Protein AF-A0A359JLT3-F1 (afdb_monomer_lite)

pLDDT: mean 83.4, std 14.05, range [30.02, 97.38]

Secondary structure (DSSP, 8-state):
---HHHHHHHHHHHHHHHHHHT--EEEEEEEEETTTEEEEGGGG-EEEEEEEEEEEETTEEEEEEEPPTT-SS-SS-SEEEEEGGGEEEEEE-TTSPPPPPPTT--HHHHHHHHS--S---EEEEEEEEEGGGHHHHHHHS-TT--EEEETTEEEEEEEEEEEE-

Radius of gyration: 17.28 Å; chains: 1; bounding box: 37×36×50 Å

Foldseek 3Di:
DPPLVVQLVVLVVQLVVLQVVLFKKKWWFWFQAPPPGIDTPPNRAIFIFRFNDWDDDPNFIKTWGAGDCPGPDHDPDRIDIDTSSGTHPIHTDPVDDHDDDPPPDDPVVVCCVVQVDDAADWDWDKDKDFSVCVRVVCVNFPPPFDKAADPVDRRIIITTGTDRD

Structure (mmCIF, N/CA/C/O backbone):
data_AF-A0A359JLT3-F1
#
_entry.id   AF-A0A359JLT3-F1
#
loop_
_atom_site.group_PDB
_atom_site.id
_atom_site.type_symbol
_atom_site.label_atom_id
_atom_site.label_alt_id
_atom_site.label_comp_id
_atom_site.label_asym_id
_atom_site.label_entity_id
_atom_site.label_seq_id
_atom_site.pdbx_PDB_ins_code
_atom_site.Cartn_x
_atom_site.Cartn_y
_atom_site.Cartn_z
_atom_site.occupancy
_atom_site.B_iso_or_equiv
_atom_site.auth_seq_id
_atom_site.auth_comp_id
_atom_site.auth_asym_id
_atom_site.auth_atom_id
_atom_site.pdbx_PDB_model_num
ATOM 1 N N . HIS A 1 1 ? -19.745 16.029 -4.874 1.00 32.91 1 HIS A N 1
ATOM 2 C CA . HIS A 1 1 ? -18.489 15.296 -4.611 1.00 32.91 1 HIS A CA 1
ATOM 3 C C . HIS A 1 1 ? -18.236 14.313 -5.756 1.00 32.91 1 HIS A C 1
ATOM 5 O O . HIS A 1 1 ? -18.883 13.281 -5.796 1.00 32.91 1 HIS A O 1
ATOM 11 N N . HIS A 1 2 ? -17.372 14.657 -6.722 1.00 30.02 2 HIS A N 1
ATOM 12 C CA . HIS A 1 2 ? -17.106 13.853 -7.937 1.00 30.02 2 HIS A CA 1
ATOM 13 C C . HIS A 1 2 ? -15.616 13.487 -8.130 1.00 30.02 2 HIS A C 1
ATOM 15 O O . HIS A 1 2 ? -15.250 12.919 -9.153 1.00 30.02 2 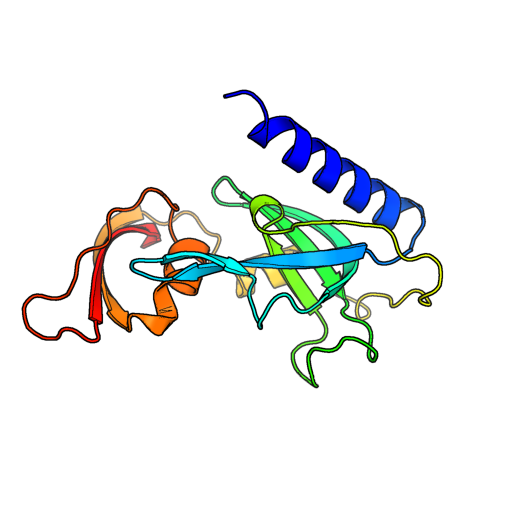HIS A O 1
ATOM 21 N N . SER A 1 3 ? -14.742 13.795 -7.166 1.00 41.09 3 SER A N 1
ATOM 22 C CA . SER A 1 3 ? -13.282 13.710 -7.329 1.00 41.09 3 SER A CA 1
ATOM 23 C C . SER A 1 3 ? -12.662 12.340 -7.019 1.00 41.09 3 SER A C 1
ATOM 25 O O . SER A 1 3 ? -11.611 12.027 -7.563 1.00 41.09 3 SER A O 1
ATOM 27 N N . THR A 1 4 ? -13.303 11.482 -6.219 1.00 52.78 4 THR A N 1
ATOM 28 C CA . THR A 1 4 ? -12.701 10.215 -5.753 1.00 52.78 4 THR A CA 1
ATOM 29 C C . THR A 1 4 ? -12.540 9.161 -6.851 1.00 52.78 4 THR A C 1
ATOM 31 O O . THR A 1 4 ? -11.581 8.394 -6.834 1.00 52.78 4 THR A O 1
ATOM 34 N N . ASN A 1 5 ? -13.449 9.122 -7.831 1.00 58.56 5 ASN A N 1
ATOM 35 C CA . ASN A 1 5 ? -13.399 8.102 -8.882 1.00 58.56 5 ASN A CA 1
ATOM 36 C C . ASN A 1 5 ? -12.300 8.394 -9.920 1.00 58.56 5 ASN A C 1
ATOM 38 O O . ASN A 1 5 ? -11.661 7.479 -10.432 1.00 58.56 5 ASN A O 1
ATOM 42 N N . ASN A 1 6 ? -12.039 9.673 -10.211 1.00 66.81 6 ASN A N 1
ATOM 43 C CA . ASN A 1 6 ? -11.068 10.052 -11.238 1.00 66.81 6 ASN A CA 1
ATOM 44 C C . ASN A 1 6 ? -9.625 9.725 -10.814 1.00 66.81 6 ASN A C 1
ATOM 46 O O . ASN A 1 6 ? -8.850 9.207 -11.616 1.00 66.81 6 ASN A O 1
ATOM 50 N N . ASP A 1 7 ? -9.295 9.940 -9.537 1.00 81.44 7 ASP A N 1
ATOM 51 C CA . ASP A 1 7 ? -7.973 9.625 -8.982 1.00 81.44 7 ASP A CA 1
ATOM 52 C C . ASP A 1 7 ? -7.703 8.114 -8.971 1.00 81.44 7 ASP A C 1
ATOM 54 O O . ASP A 1 7 ? -6.596 7.665 -9.291 1.00 81.44 7 ASP A O 1
ATOM 58 N N . PHE A 1 8 ? -8.727 7.309 -8.670 1.00 86.44 8 PHE A N 1
ATOM 59 C CA . PHE A 1 8 ? -8.628 5.852 -8.723 1.00 86.44 8 PHE A CA 1
ATOM 60 C C . PHE A 1 8 ? -8.401 5.352 -10.158 1.00 86.44 8 PHE A C 1
ATOM 62 O O . PHE A 1 8 ? -7.453 4.605 -10.415 1.00 86.44 8 PHE A O 1
ATOM 69 N N . ILE A 1 9 ? -9.211 5.810 -11.121 1.00 88.62 9 ILE A N 1
ATOM 70 C CA . ILE A 1 9 ? -9.075 5.430 -12.537 1.00 88.62 9 ILE A CA 1
ATOM 71 C C . ILE A 1 9 ? -7.723 5.877 -13.111 1.00 88.62 9 ILE A C 1
ATOM 73 O O . ILE A 1 9 ? -7.079 5.112 -13.842 1.00 88.62 9 ILE A O 1
ATOM 77 N N . TYR A 1 10 ? -7.251 7.072 -12.749 1.00 91.94 10 TYR A N 1
ATOM 78 C CA . TYR A 1 10 ? -5.921 7.552 -13.120 1.00 91.94 10 TYR A CA 1
ATOM 79 C C . TYR A 1 10 ? -4.816 6.652 -12.554 1.00 91.94 10 TYR A C 1
ATOM 81 O O . TYR A 1 10 ? -3.882 6.278 -13.273 1.00 91.94 10 TYR A O 1
ATOM 89 N N . THR A 1 11 ? -4.938 6.259 -11.286 1.00 95.25 11 THR A N 1
ATOM 90 C CA . THR A 1 11 ? -3.969 5.386 -10.620 1.00 95.25 11 THR A CA 1
ATOM 91 C C . THR A 1 11 ? -3.906 4.016 -11.291 1.00 95.25 11 THR A C 1
ATOM 93 O O . THR A 1 11 ? -2.822 3.562 -11.665 1.00 95.25 11 THR A O 1
ATOM 96 N N . VAL A 1 12 ? -5.061 3.392 -11.539 1.00 95.00 12 VAL A N 1
ATOM 97 C CA . VAL A 1 12 ? -5.163 2.115 -12.265 1.00 95.00 12 VAL A CA 1
ATOM 98 C C . VAL A 1 12 ? -4.522 2.217 -13.649 1.00 95.00 12 VAL A C 1
ATOM 100 O O . VAL A 1 12 ? -3.739 1.350 -14.042 1.00 95.00 12 VAL A O 1
ATOM 103 N N . SER A 1 13 ? -4.817 3.287 -14.388 1.00 95.75 13 SER A N 1
ATOM 104 C CA . SER A 1 13 ? -4.266 3.508 -15.729 1.00 95.75 13 SER A CA 1
ATOM 105 C C . SER A 1 13 ? -2.746 3.686 -15.699 1.00 95.75 13 SER A C 1
ATOM 107 O O . SER A 1 13 ? -2.035 3.134 -16.540 1.00 95.75 13 SER A O 1
ATOM 109 N N . THR A 1 14 ? -2.232 4.396 -14.694 1.00 97.25 14 THR A N 1
ATOM 110 C CA . THR A 1 14 ? -0.793 4.602 -14.494 1.00 97.25 14 THR A CA 1
ATOM 111 C C . THR A 1 14 ? -0.075 3.296 -14.160 1.00 97.25 14 THR A C 1
ATOM 113 O O . THR A 1 14 ? 0.967 3.017 -14.752 1.00 97.25 14 THR A O 1
ATOM 116 N N . ILE A 1 15 ? -0.647 2.461 -13.288 1.00 97.38 15 ILE A N 1
ATOM 117 C CA . ILE A 1 15 ? -0.094 1.140 -12.949 1.00 97.38 15 ILE A CA 1
ATOM 118 C C . ILE A 1 15 ? -0.100 0.221 -14.175 1.00 97.38 15 ILE A C 1
ATOM 120 O O . ILE A 1 15 ? 0.910 -0.418 -14.463 1.00 97.38 15 ILE A O 1
ATOM 124 N N . ARG A 1 16 ? -1.192 0.192 -14.953 1.00 96.38 16 ARG A N 1
ATOM 125 C CA . ARG A 1 16 ? -1.257 -0.578 -16.209 1.00 96.38 16 ARG A CA 1
ATOM 126 C C . ARG A 1 16 ? -0.187 -0.147 -17.206 1.00 96.38 16 ARG A C 1
ATOM 128 O O . ARG A 1 16 ? 0.482 -1.004 -17.779 1.00 96.38 16 ARG A O 1
ATOM 135 N N . ARG A 1 17 ? 0.010 1.164 -17.376 1.00 96.69 17 ARG A N 1
ATOM 136 C CA . ARG A 1 17 ? 1.075 1.708 -18.229 1.00 96.69 17 ARG A CA 1
ATOM 137 C C . ARG A 1 17 ? 2.457 1.282 -17.740 1.00 96.69 17 ARG A C 1
ATOM 139 O O . ARG A 1 17 ? 3.262 0.867 -18.562 1.00 96.69 17 ARG A O 1
ATOM 146 N N . ALA A 1 18 ? 2.709 1.339 -16.433 1.00 96.69 18 ALA A N 1
ATOM 147 C CA . ALA A 1 18 ? 3.971 0.907 -15.835 1.00 96.69 18 ALA A CA 1
ATOM 148 C C . ALA A 1 18 ? 4.249 -0.590 -16.072 1.00 96.69 18 ALA A C 1
ATOM 150 O O . ALA A 1 18 ? 5.343 -0.952 -16.496 1.00 96.69 18 ALA A O 1
ATOM 151 N N . MET A 1 19 ? 3.238 -1.453 -15.895 1.00 95.31 19 MET A N 1
ATOM 152 C CA . MET A 1 19 ? 3.346 -2.888 -16.199 1.00 95.31 19 MET A CA 1
ATOM 153 C C . MET A 1 19 ? 3.667 -3.132 -17.679 1.00 95.31 19 MET A C 1
ATOM 155 O O . MET A 1 19 ? 4.569 -3.906 -17.996 1.00 95.31 19 MET A O 1
ATOM 159 N N . ALA A 1 20 ? 2.958 -2.452 -18.587 1.00 95.38 20 ALA A N 1
ATOM 160 C CA . ALA A 1 20 ? 3.156 -2.595 -20.029 1.00 95.38 20 ALA A CA 1
ATOM 161 C C . ALA A 1 20 ? 4.540 -2.102 -20.480 1.00 95.38 20 ALA A C 1
ATOM 163 O O . ALA A 1 20 ? 5.194 -2.756 -21.293 1.00 95.38 20 ALA A O 1
ATOM 164 N N . SER A 1 21 ? 5.003 -0.977 -19.929 1.00 94.62 21 SER A N 1
ATOM 165 C CA . SER A 1 21 ? 6.315 -0.405 -20.242 1.00 94.62 21 SER A CA 1
ATOM 166 C C . SER A 1 21 ? 7.461 -1.033 -19.444 1.00 94.62 21 SER A C 1
ATOM 168 O O . SER A 1 21 ? 8.615 -0.732 -19.726 1.00 94.62 21 SER A O 1
ATOM 170 N N . LYS A 1 22 ? 7.168 -1.939 -18.499 1.00 94.56 22 LYS A N 1
ATOM 171 C CA . LYS A 1 22 ? 8.137 -2.602 -17.609 1.00 94.56 22 LYS A CA 1
ATOM 172 C C . LYS A 1 22 ? 8.951 -1.624 -16.753 1.00 94.56 22 LYS A C 1
ATOM 174 O O . LYS A 1 22 ? 10.103 -1.895 -16.420 1.00 94.56 22 LYS A O 1
ATOM 179 N N . HIS A 1 23 ? 8.326 -0.525 -16.352 1.00 95.56 23 HIS A N 1
ATOM 180 C CA . HIS A 1 23 ? 8.894 0.449 -15.426 1.00 95.56 23 HIS A CA 1
ATOM 181 C C . HIS A 1 23 ? 8.192 0.354 -14.066 1.00 95.56 23 HIS A C 1
ATOM 183 O O . HIS A 1 23 ? 7.045 -0.097 -13.991 1.00 95.56 23 HIS A O 1
ATOM 189 N N . PRO A 1 24 ? 8.853 0.739 -12.967 1.00 95.94 24 PRO A N 1
ATOM 190 C CA . PRO A 1 24 ? 8.204 0.817 -11.676 1.00 95.94 24 PRO A CA 1
ATOM 191 C C . PRO A 1 24 ? 7.249 2.005 -11.601 1.00 95.94 24 PRO A C 1
ATOM 193 O O . PRO A 1 24 ? 7.334 2.977 -12.358 1.00 95.94 24 PRO A O 1
ATOM 196 N N . VAL A 1 25 ? 6.354 1.928 -10.624 1.00 96.94 25 VAL A N 1
ATOM 197 C CA . VAL A 1 25 ? 5.613 3.077 -10.123 1.00 96.94 25 VAL A CA 1
ATOM 198 C C . VAL A 1 25 ? 6.246 3.586 -8.842 1.00 96.94 25 VAL A C 1
ATOM 200 O O . VAL A 1 25 ? 6.756 2.820 -8.023 1.00 96.94 25 VAL A O 1
ATOM 203 N N . THR A 1 26 ? 6.138 4.890 -8.651 1.00 96.69 26 THR A N 1
ATOM 204 C CA . THR A 1 26 ? 6.393 5.548 -7.382 1.00 96.69 26 THR A CA 1
ATOM 205 C C . THR A 1 26 ? 5.119 6.173 -6.857 1.00 96.69 26 THR A C 1
ATOM 207 O O . THR A 1 26 ? 4.279 6.613 -7.642 1.00 96.69 26 THR A O 1
ATOM 210 N N . PHE A 1 27 ? 4.949 6.174 -5.542 1.00 96.81 27 PHE A N 1
ATOM 211 C CA . PHE A 1 27 ? 3.718 6.636 -4.907 1.00 96.81 27 PHE A CA 1
ATOM 212 C C . PHE A 1 27 ? 3.958 6.990 -3.441 1.00 96.81 27 PHE A C 1
ATOM 214 O O . PHE A 1 27 ? 4.910 6.522 -2.825 1.00 96.81 27 PHE A O 1
ATOM 221 N N . GLN A 1 28 ? 3.081 7.809 -2.874 1.00 96.12 28 GLN A N 1
ATOM 222 C CA . GLN A 1 28 ? 2.909 7.914 -1.427 1.00 96.12 28 GLN A CA 1
ATOM 223 C C . GLN A 1 28 ? 1.776 6.979 -1.008 1.00 96.12 28 GLN A C 1
ATOM 225 O O . GLN A 1 28 ? 0.899 6.664 -1.814 1.00 96.12 28 GLN A O 1
ATOM 230 N N . TYR A 1 29 ? 1.780 6.538 0.243 1.00 93.56 29 TYR A N 1
ATOM 231 C CA . TYR A 1 29 ? 0.762 5.624 0.747 1.00 93.56 29 TYR A CA 1
ATOM 232 C C . TYR A 1 29 ? 0.069 6.230 1.956 1.00 93.56 29 TYR A C 1
ATOM 234 O O . TYR A 1 29 ? 0.735 6.829 2.800 1.00 93.56 29 TYR A O 1
ATOM 242 N N . ILE A 1 30 ? -1.250 6.092 2.030 1.00 90.12 30 ILE A N 1
ATOM 243 C CA . ILE A 1 30 ? -2.023 6.532 3.194 1.00 90.12 30 ILE A CA 1
ATOM 244 C C . ILE A 1 30 ? -2.264 5.383 4.169 1.00 90.12 30 ILE A C 1
ATOM 246 O O . ILE A 1 30 ? -2.296 4.205 3.801 1.00 90.12 30 ILE A O 1
ATOM 250 N N . GLU A 1 31 ? -2.460 5.749 5.423 1.00 84.56 31 GLU A N 1
ATOM 251 C CA . GLU A 1 31 ? -2.940 4.888 6.493 1.00 84.56 31 GLU A CA 1
ATOM 252 C C . GLU A 1 31 ? -4.024 5.619 7.292 1.00 84.56 31 GLU A C 1
ATOM 254 O O . GLU A 1 31 ? -4.198 6.830 7.149 1.00 84.56 31 GLU A O 1
ATOM 259 N N . TYR A 1 32 ? -4.777 4.881 8.105 1.00 81.31 32 TYR A N 1
ATOM 260 C CA . TYR A 1 32 ? -5.810 5.468 8.954 1.00 81.31 32 TYR A CA 1
ATOM 261 C C . TYR A 1 32 ? -5.356 5.443 10.405 1.00 81.31 32 TYR A C 1
ATOM 263 O O . TYR A 1 32 ? -4.996 4.384 10.932 1.00 81.31 32 TYR A O 1
ATOM 271 N N . LYS A 1 33 ? -5.409 6.606 11.054 1.00 78.44 33 LYS A N 1
ATOM 272 C CA . LYS A 1 33 ? -5.130 6.760 12.483 1.00 78.44 33 LYS A CA 1
ATOM 273 C C . LYS A 1 33 ? -6.397 7.155 13.226 1.00 78.44 33 LYS A C 1
ATOM 275 O O . LYS A 1 33 ? -7.176 7.993 12.770 1.00 78.44 33 LYS A O 1
ATOM 280 N N . PHE A 1 34 ? -6.614 6.528 14.381 1.00 73.44 34 PHE A N 1
ATOM 281 C CA . PHE A 1 34 ? -7.778 6.810 15.214 1.00 73.44 34 PHE A CA 1
ATOM 282 C C . PHE A 1 34 ? -7.776 8.283 15.649 1.00 73.44 34 PHE A C 1
ATOM 284 O O . PHE A 1 34 ? -6.780 8.762 16.180 1.00 73.44 34 PHE A O 1
ATOM 291 N N . GLY A 1 35 ? -8.884 8.992 15.425 1.00 78.06 35 GLY A N 1
ATOM 292 C CA . GLY A 1 35 ? -9.028 10.417 15.755 1.00 78.06 35 GLY A CA 1
ATOM 293 C C . GLY A 1 35 ? -8.440 11.395 14.728 1.00 78.06 35 GLY A C 1
ATOM 294 O O . GLY A 1 35 ? -8.850 12.550 14.711 1.00 78.06 35 GLY A O 1
ATOM 295 N N . GLU A 1 36 ? -7.548 10.943 13.844 1.00 82.19 36 GLU A N 1
ATOM 296 C CA . GLU A 1 36 ? -6.919 11.778 12.805 1.00 82.19 36 GLU A CA 1
ATOM 297 C C . GLU A 1 36 ? -7.480 11.504 11.399 1.00 82.19 36 GLU A C 1
ATOM 299 O O . GLU A 1 36 ? -7.433 12.371 10.529 1.00 82.19 36 GLU A O 1
ATOM 304 N N . GLY A 1 37 ? -8.046 10.315 11.167 1.00 84.12 37 GLY A N 1
ATOM 305 C CA . GLY A 1 37 ? -8.568 9.923 9.859 1.00 84.12 37 GLY A CA 1
ATOM 306 C C . GLY A 1 37 ? -7.462 9.472 8.902 1.00 84.12 37 GLY A C 1
ATOM 307 O O . GLY A 1 37 ? -6.586 8.698 9.290 1.00 84.12 37 GLY A O 1
ATOM 308 N N . GLU A 1 38 ? -7.541 9.898 7.638 1.00 86.31 38 GLU A N 1
ATOM 309 C CA . GLU A 1 38 ? -6.548 9.591 6.598 1.00 86.31 38 GLU A CA 1
ATOM 310 C C . GLU A 1 38 ? -5.262 10.400 6.826 1.00 86.31 38 GLU A C 1
ATOM 312 O O . GLU A 1 38 ? -5.281 11.630 6.801 1.00 86.31 38 GLU A O 1
ATOM 317 N N . VAL A 1 39 ? -4.130 9.712 6.985 1.00 90.75 39 VAL A N 1
ATOM 318 C CA . VAL A 1 39 ? -2.802 10.326 7.130 1.00 90.75 39 VAL A CA 1
ATOM 319 C C . VAL A 1 39 ? -1.789 9.673 6.190 1.00 90.75 39 VAL A C 1
ATOM 321 O O . VAL A 1 39 ? -1.955 8.532 5.759 1.00 90.75 39 VAL A O 1
ATOM 324 N N . LEU A 1 40 ? -0.709 10.384 5.859 1.00 92.50 40 LEU A N 1
ATOM 325 C CA . LEU A 1 40 ? 0.383 9.810 5.070 1.00 92.50 40 LEU A CA 1
ATOM 326 C C . LEU A 1 40 ? 1.209 8.839 5.920 1.00 92.50 40 LEU A C 1
ATOM 328 O O . LEU A 1 40 ? 1.732 9.202 6.971 1.00 92.50 40 LEU A O 1
ATOM 332 N N . LYS A 1 41 ? 1.382 7.617 5.418 1.00 87.44 41 LYS A N 1
ATOM 333 C CA . LYS A 1 41 ? 2.197 6.584 6.053 1.00 87.44 41 LYS A CA 1
ATOM 334 C C . LYS A 1 41 ? 3.684 6.922 5.959 1.00 87.44 41 LYS A C 1
ATOM 336 O O . LYS A 1 41 ? 4.143 7.400 4.919 1.00 87.44 41 LYS A O 1
ATOM 341 N N . HIS A 1 42 ? 4.435 6.606 7.018 1.00 89.00 42 HIS A N 1
ATOM 342 C CA . HIS A 1 42 ? 5.883 6.857 7.119 1.00 89.00 42 HIS A CA 1
ATOM 343 C C . HIS A 1 42 ? 6.249 8.300 6.733 1.00 89.00 42 HIS A C 1
ATOM 345 O O . HIS A 1 42 ? 7.120 8.519 5.893 1.00 89.00 42 HIS A O 1
ATOM 351 N N . ASP A 1 43 ? 5.505 9.269 7.274 1.00 89.44 43 ASP A N 1
ATOM 352 C CA . ASP A 1 43 ? 5.698 10.708 7.050 1.00 89.44 43 ASP A CA 1
ATOM 353 C C . ASP A 1 43 ? 5.724 11.110 5.563 1.00 89.44 43 ASP A C 1
ATOM 355 O O . ASP A 1 43 ? 6.414 12.038 5.142 1.00 89.44 43 ASP A O 1
ATOM 359 N N . GLY A 1 44 ? 4.956 10.394 4.733 1.00 92.00 44 GLY A N 1
ATOM 360 C CA . GLY A 1 44 ? 4.864 10.668 3.300 1.00 92.00 44 GLY A CA 1
ATOM 361 C C . GLY A 1 44 ? 6.019 10.112 2.475 1.00 92.00 44 GLY A C 1
ATOM 362 O O . GLY A 1 44 ? 6.234 10.591 1.356 1.00 92.00 44 GLY A O 1
ATOM 363 N N . MET A 1 45 ? 6.726 9.098 2.984 1.00 93.88 45 MET A N 1
ATOM 364 C CA . MET A 1 45 ? 7.725 8.334 2.236 1.00 93.88 45 MET A CA 1
ATOM 365 C C . MET A 1 45 ? 7.220 7.965 0.833 1.00 93.88 45 MET A C 1
ATOM 367 O O . MET A 1 45 ? 6.069 7.560 0.636 1.00 93.88 45 MET A O 1
ATOM 371 N N . LYS A 1 46 ? 8.112 8.094 -0.152 1.00 94.69 46 LYS A N 1
ATOM 372 C CA . LYS A 1 46 ? 7.853 7.725 -1.543 1.00 94.69 46 LYS A CA 1
ATOM 373 C C . LYS A 1 46 ? 8.262 6.270 -1.778 1.00 94.69 46 LYS A C 1
ATOM 375 O O . LYS A 1 46 ? 9.444 5.953 -1.814 1.00 94.69 46 LYS A O 1
ATOM 380 N N . TYR A 1 47 ? 7.278 5.404 -1.949 1.00 94.25 47 TYR A N 1
ATOM 381 C CA . TYR A 1 47 ? 7.442 3.986 -2.243 1.00 94.25 47 TYR A CA 1
ATOM 382 C C . TYR A 1 47 ? 7.840 3.777 -3.701 1.00 94.25 47 TYR A C 1
ATOM 384 O O . TYR A 1 47 ? 7.519 4.604 -4.561 1.00 94.25 47 TYR A O 1
ATOM 392 N N . ILE A 1 48 ? 8.498 2.649 -3.976 1.00 95.00 48 ILE A N 1
ATOM 393 C CA . ILE A 1 48 ? 8.872 2.213 -5.323 1.00 95.00 48 ILE A CA 1
ATOM 394 C C . ILE A 1 48 ? 8.458 0.751 -5.488 1.00 95.00 48 ILE A C 1
ATOM 396 O O . ILE A 1 48 ? 8.771 -0.094 -4.652 1.00 95.00 48 ILE A O 1
ATOM 400 N N . LEU A 1 49 ? 7.756 0.441 -6.574 1.00 95.69 49 LEU A N 1
ATOM 401 C CA . LEU A 1 49 ? 7.269 -0.907 -6.842 1.00 95.69 49 LEU A CA 1
ATOM 402 C C . LEU A 1 49 ? 7.332 -1.197 -8.338 1.00 95.69 49 LEU A C 1
ATOM 404 O O . LEU A 1 49 ? 6.814 -0.408 -9.121 1.00 95.69 49 LEU A O 1
ATOM 408 N N . HIS A 1 50 ? 7.895 -2.335 -8.742 1.00 95.50 50 HIS A N 1
ATOM 409 C CA . HIS A 1 50 ? 7.691 -2.893 -10.081 1.00 95.50 50 HIS A CA 1
ATOM 410 C C . HIS A 1 50 ? 6.413 -3.721 -10.091 1.00 95.50 50 HIS A C 1
ATOM 412 O O . HIS A 1 50 ? 6.447 -4.870 -9.635 1.00 95.50 50 HIS A O 1
ATOM 418 N N . PRO A 1 51 ? 5.286 -3.169 -10.576 1.00 95.81 51 PRO A N 1
ATOM 419 C CA . PRO A 1 51 ? 4.046 -3.914 -10.618 1.00 95.81 51 PRO A CA 1
ATOM 420 C C . PRO A 1 51 ? 4.147 -5.024 -11.664 1.00 95.81 51 PRO A C 1
ATOM 422 O O . PRO A 1 51 ? 4.708 -4.832 -12.744 1.00 95.81 51 PRO A O 1
ATOM 425 N N . PHE A 1 52 ? 3.572 -6.180 -11.360 1.00 94.12 52 PHE A N 1
ATOM 426 C CA . PHE A 1 52 ? 3.418 -7.266 -12.333 1.00 94.12 52 PHE A CA 1
ATOM 427 C C . PHE A 1 52 ? 2.035 -7.920 -12.290 1.00 94.12 52 PHE A C 1
ATOM 429 O O . PHE A 1 52 ? 1.712 -8.701 -13.182 1.00 94.12 52 PHE A O 1
ATOM 436 N N . ALA A 1 53 ? 1.210 -7.613 -11.286 1.00 93.12 53 ALA A N 1
ATOM 437 C CA . ALA A 1 53 ? -0.176 -8.052 -11.244 1.00 93.12 53 ALA A CA 1
ATOM 438 C C . ALA A 1 53 ? -1.073 -7.025 -10.548 1.00 93.12 53 ALA A C 1
ATOM 440 O O . ALA A 1 53 ? -0.654 -6.312 -9.636 1.00 93.12 53 ALA A O 1
ATOM 441 N N . MET A 1 54 ? -2.334 -7.002 -10.970 1.00 93.06 54 MET A N 1
ATOM 442 C CA . MET A 1 54 ? -3.422 -6.350 -10.256 1.00 93.06 54 MET A CA 1
ATOM 443 C C . MET A 1 54 ? -4.476 -7.399 -9.930 1.00 93.06 54 MET A C 1
ATOM 445 O O . MET A 1 54 ? -4.902 -8.127 -10.825 1.00 93.06 54 MET A O 1
ATOM 449 N N . VAL A 1 55 ? -4.896 -7.470 -8.672 1.00 88.62 55 VAL A N 1
ATOM 450 C CA . VAL A 1 55 ? -5.870 -8.459 -8.200 1.00 88.62 55 VAL A CA 1
ATOM 451 C C . VAL A 1 55 ? -7.027 -7.738 -7.533 1.00 88.62 55 VAL A C 1
ATOM 453 O O . VAL A 1 55 ? -6.815 -6.804 -6.767 1.00 88.62 55 VAL A O 1
ATOM 456 N N . TRP A 1 56 ? -8.250 -8.154 -7.843 1.00 82.44 56 TRP A N 1
ATOM 457 C CA . TRP A 1 56 ? -9.435 -7.732 -7.106 1.00 82.44 56 TRP A CA 1
ATOM 458 C C . TRP A 1 56 ? -9.741 -8.781 -6.039 1.00 82.44 56 TRP A C 1
ATOM 460 O O . TRP A 1 56 ? -9.812 -9.967 -6.358 1.00 82.44 56 TRP A O 1
ATOM 470 N N . ASN A 1 57 ? -9.876 -8.353 -4.787 1.00 74.94 57 ASN A N 1
ATOM 471 C CA . ASN A 1 57 ? -10.201 -9.224 -3.664 1.00 74.94 57 ASN A CA 1
ATOM 472 C C . ASN A 1 57 ? -10.985 -8.445 -2.601 1.00 74.94 57 ASN A C 1
ATOM 474 O O . ASN A 1 57 ? -10.620 -7.312 -2.291 1.00 74.94 57 ASN A O 1
ATOM 478 N N . ASN A 1 58 ? -12.039 -9.048 -2.043 1.00 73.31 58 ASN A N 1
ATOM 479 C CA . ASN A 1 58 ? -12.897 -8.455 -1.006 1.00 73.31 58 ASN A CA 1
ATOM 480 C C . ASN A 1 58 ? -13.283 -6.988 -1.281 1.00 73.31 58 ASN A C 1
ATOM 482 O O . ASN A 1 58 ? -13.139 -6.129 -0.420 1.00 73.31 58 ASN A O 1
ATOM 486 N N . GLY A 1 59 ? -13.706 -6.679 -2.511 1.00 72.44 59 GLY A N 1
ATOM 487 C CA . GLY A 1 59 ? -14.142 -5.327 -2.880 1.00 72.44 59 GLY A CA 1
ATOM 488 C C . GLY A 1 59 ? -13.020 -4.326 -3.179 1.00 72.44 59 GLY A C 1
ATOM 489 O O . GLY A 1 59 ? -13.313 -3.217 -3.621 1.00 72.44 59 GLY A O 1
ATOM 490 N N . PHE A 1 60 ? -11.748 -4.705 -3.037 1.00 82.19 60 PHE A N 1
ATOM 491 C CA . PHE A 1 60 ? -10.611 -3.804 -3.233 1.00 82.19 60 PHE A CA 1
ATOM 492 C C . PHE A 1 60 ? -9.652 -4.288 -4.319 1.00 82.19 60 PHE A C 1
ATOM 494 O O . PHE A 1 60 ? -9.473 -5.484 -4.549 1.00 82.19 60 PHE A O 1
ATOM 501 N N . TYR A 1 61 ? -9.006 -3.335 -4.995 1.00 86.75 61 TYR A N 1
ATOM 502 C CA . TYR A 1 61 ? -7.951 -3.628 -5.959 1.00 86.75 61 TYR A CA 1
ATOM 503 C C . TYR A 1 61 ? -6.579 -3.533 -5.302 1.00 86.75 61 TYR A C 1
ATOM 505 O O . TYR A 1 61 ? -6.221 -2.512 -4.715 1.00 86.75 61 TYR A O 1
ATOM 513 N N . TYR A 1 62 ? -5.783 -4.577 -5.483 1.00 90.44 62 TYR A N 1
ATOM 514 C CA . TYR A 1 62 ? -4.416 -4.689 -5.004 1.00 90.44 62 TYR A CA 1
ATOM 515 C C . TYR A 1 62 ? -3.450 -4.653 -6.185 1.00 90.44 62 TYR A C 1
ATOM 517 O O . TYR A 1 62 ? -3.647 -5.336 -7.188 1.00 90.44 62 TYR A O 1
ATOM 525 N N . CYS A 1 63 ? -2.388 -3.871 -6.054 1.00 94.38 63 CYS A N 1
ATOM 526 C CA . CYS A 1 63 ? -1.230 -3.873 -6.933 1.00 94.38 63 CYS A CA 1
ATOM 527 C C . CYS A 1 63 ? -0.139 -4.734 -6.297 1.00 94.38 63 CYS A C 1
ATOM 529 O O . CYS A 1 63 ? 0.281 -4.455 -5.174 1.00 94.38 63 CYS A O 1
ATOM 531 N N . ILE A 1 64 ? 0.311 -5.769 -7.002 1.00 93.75 64 ILE A N 1
ATOM 532 C CA . ILE A 1 64 ? 1.361 -6.682 -6.547 1.00 93.75 64 ILE A CA 1
ATOM 533 C C . ILE A 1 64 ? 2.616 -6.413 -7.363 1.00 93.75 64 ILE A C 1
ATOM 535 O O . ILE A 1 64 ? 2.571 -6.322 -8.597 1.00 93.75 64 ILE A O 1
ATOM 539 N N . GLY A 1 65 ? 3.744 -6.304 -6.671 1.00 93.81 65 GLY A N 1
ATOM 540 C CA . GLY A 1 65 ? 5.004 -6.004 -7.315 1.00 93.81 65 GLY A CA 1
ATOM 541 C C . GLY A 1 65 ? 6.234 -6.375 -6.507 1.00 93.81 65 GLY A C 1
ATOM 542 O O . GLY A 1 65 ? 6.159 -6.814 -5.357 1.00 93.81 65 GLY A O 1
ATOM 543 N N . VAL A 1 66 ? 7.384 -6.185 -7.146 1.00 92.88 66 VAL A N 1
ATOM 544 C CA . VAL A 1 66 ? 8.696 -6.334 -6.514 1.00 92.88 66 VAL A CA 1
ATOM 545 C C . VAL A 1 66 ? 9.198 -4.965 -6.103 1.00 92.88 66 VAL A C 1
ATOM 547 O O . VAL A 1 66 ? 9.206 -4.042 -6.921 1.00 92.88 66 VAL A O 1
ATOM 550 N N . ARG A 1 67 ? 9.649 -4.826 -4.861 1.00 88.94 67 ARG A N 1
ATOM 551 C CA . ARG A 1 67 ? 10.359 -3.618 -4.442 1.00 88.94 67 ARG A CA 1
ATOM 552 C C . ARG A 1 67 ? 11.808 -3.671 -4.955 1.00 88.94 67 ARG A C 1
ATOM 554 O O . ARG A 1 67 ? 12.468 -4.700 -4.773 1.00 88.94 67 ARG A O 1
ATOM 561 N N . PRO A 1 68 ? 12.325 -2.612 -5.597 1.00 87.38 68 PRO A N 1
ATOM 562 C CA . PRO A 1 68 ? 13.752 -2.507 -5.881 1.00 87.38 68 PRO A CA 1
ATOM 563 C C . PRO A 1 68 ? 14.588 -2.460 -4.604 1.00 87.38 68 PRO A C 1
ATOM 565 O O . PRO A 1 68 ? 14.102 -2.060 -3.548 1.00 87.38 68 PRO A O 1
ATOM 568 N N . GLU A 1 69 ? 15.867 -2.800 -4.709 1.00 82.38 69 GLU A N 1
ATOM 569 C CA . GLU A 1 69 ? 16.819 -2.692 -3.595 1.00 82.38 69 GLU A CA 1
ATOM 570 C C . GLU A 1 69 ? 17.013 -1.240 -3.135 1.00 82.38 69 GLU A C 1
ATOM 572 O O . GLU A 1 69 ? 17.185 -0.986 -1.951 1.00 82.38 69 GLU A O 1
ATOM 577 N N . GLN A 1 70 ? 16.873 -0.276 -4.052 1.00 79.06 70 GLN A N 1
ATOM 578 C CA . GLN A 1 70 ? 16.940 1.162 -3.766 1.00 79.06 70 GLN A CA 1
ATOM 579 C C . GLN A 1 70 ? 15.659 1.713 -3.118 1.00 79.06 70 GLN A C 1
ATOM 581 O O . GLN A 1 70 ? 15.514 2.928 -2.973 1.00 79.06 70 GLN A O 1
ATOM 586 N N . SER A 1 71 ? 14.698 0.849 -2.777 1.00 80.31 71 SER A N 1
ATOM 587 C CA . SER A 1 71 ? 13.496 1.287 -2.071 1.00 80.31 71 SER A CA 1
ATOM 588 C C . SER A 1 71 ? 13.884 1.856 -0.703 1.00 80.31 71 SER A C 1
ATOM 590 O O . SER A 1 71 ? 14.714 1.264 -0.016 1.00 80.31 71 SER A O 1
ATOM 592 N N . PRO A 1 72 ? 13.268 2.965 -0.262 1.00 78.88 72 PRO A N 1
ATOM 593 C CA . PRO A 1 72 ? 13.562 3.559 1.046 1.00 78.88 72 PRO A CA 1
ATOM 594 C C . PRO A 1 72 ? 13.135 2.665 2.220 1.00 78.88 72 PRO A C 1
ATOM 596 O O . PRO A 1 72 ? 13.537 2.874 3.361 1.00 78.88 72 PRO A O 1
ATOM 599 N N . GLU A 1 73 ? 12.316 1.653 1.947 1.00 72.06 73 GLU A N 1
ATOM 600 C CA . GLU A 1 73 ? 11.977 0.593 2.884 1.00 72.06 73 GLU A CA 1
ATOM 601 C C . GLU A 1 73 ? 13.156 -0.399 2.966 1.00 72.06 73 GLU A C 1
ATOM 603 O O . GLU A 1 73 ? 13.555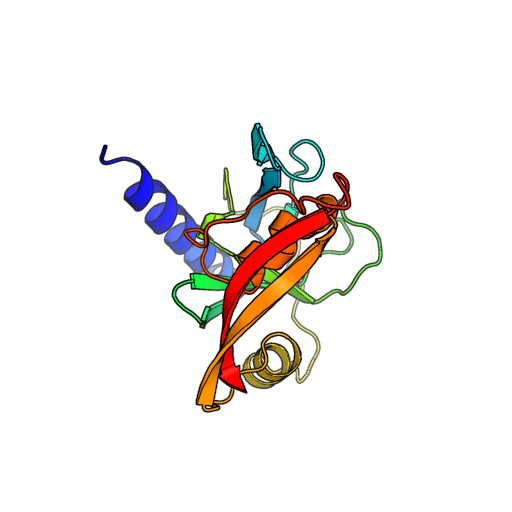 -0.945 1.939 1.00 72.06 73 GLU A O 1
ATOM 608 N N . GLY A 1 74 ? 13.700 -0.652 4.169 1.00 65.38 74 GLY A N 1
ATOM 609 C CA . GLY A 1 74 ? 14.848 -1.555 4.407 1.00 65.38 74 GLY A CA 1
ATOM 610 C C . GLY A 1 74 ? 14.631 -3.022 3.986 1.00 65.38 74 GLY A C 1
ATOM 611 O O . GLY A 1 74 ? 13.716 -3.326 3.235 1.00 65.38 74 GLY A O 1
ATOM 612 N N . GLU A 1 75 ? 15.434 -3.978 4.466 1.00 58.09 75 GLU A N 1
ATOM 613 C CA . GLU A 1 75 ? 15.505 -5.379 3.971 1.00 58.09 75 GLU A CA 1
ATOM 614 C C . GLU A 1 75 ? 14.273 -6.305 4.203 1.00 58.09 75 GLU A C 1
ATOM 616 O O . GLU A 1 75 ? 14.404 -7.515 4.344 1.00 58.09 75 GLU A O 1
ATOM 621 N N . LYS A 1 76 ? 13.042 -5.783 4.204 1.00 63.78 76 LYS A N 1
ATOM 622 C CA . LYS A 1 76 ? 11.797 -6.573 4.315 1.00 63.78 76 LYS A CA 1
ATOM 623 C C . LYS A 1 76 ? 11.501 -7.411 3.053 1.00 63.78 76 LYS A C 1
ATOM 625 O O . LYS A 1 76 ? 12.218 -7.331 2.058 1.00 63.78 76 LYS A O 1
ATOM 630 N N . ASP A 1 77 ? 10.419 -8.189 3.049 1.00 70.62 77 ASP A N 1
ATOM 631 C CA . ASP A 1 77 ? 10.013 -9.025 1.906 1.00 70.62 77 ASP A CA 1
ATOM 632 C C . ASP A 1 77 ? 10.108 -8.310 0.547 1.00 70.62 77 ASP A C 1
ATOM 634 O O . ASP A 1 77 ? 9.677 -7.163 0.388 1.00 70.62 77 ASP A O 1
ATOM 638 N N . LYS A 1 78 ? 10.704 -8.984 -0.449 1.00 83.44 78 LYS A N 1
ATOM 639 C CA . LYS A 1 78 ? 10.914 -8.426 -1.800 1.00 83.44 78 LYS A CA 1
ATOM 640 C C . LYS A 1 78 ? 9.611 -8.270 -2.584 1.00 83.44 78 LYS A C 1
ATOM 642 O O . LYS A 1 78 ? 9.505 -7.357 -3.400 1.00 83.44 78 LYS A O 1
ATOM 647 N N . ILE A 1 79 ? 8.641 -9.152 -2.349 1.00 89.00 79 ILE A N 1
ATOM 648 C CA . ILE A 1 79 ? 7.303 -9.073 -2.940 1.00 89.00 79 ILE A CA 1
ATOM 649 C C . ILE A 1 79 ? 6.381 -8.328 -1.990 1.00 89.00 79 ILE A C 1
ATOM 651 O O . ILE A 1 79 ? 6.348 -8.612 -0.796 1.00 89.00 79 ILE A O 1
ATOM 655 N N . ARG A 1 80 ? 5.628 -7.373 -2.530 1.00 88.31 80 ARG A N 1
ATOM 656 C CA . ARG A 1 80 ? 4.685 -6.554 -1.772 1.00 88.31 80 ARG A CA 1
ATOM 657 C C . ARG A 1 80 ? 3.384 -6.414 -2.542 1.00 88.31 80 ARG A C 1
ATOM 659 O O . ARG A 1 80 ? 3.378 -6.392 -3.773 1.00 88.31 80 ARG A O 1
ATOM 666 N N . HIS A 1 81 ? 2.298 -6.266 -1.798 1.00 89.38 81 HIS A N 1
ATOM 667 C CA . HIS A 1 81 ? 1.000 -5.884 -2.327 1.00 89.38 81 HIS A CA 1
ATOM 668 C C . HIS A 1 81 ? 0.539 -4.583 -1.660 1.00 89.38 81 HIS A C 1
ATOM 670 O O . HIS A 1 81 ? 0.765 -4.366 -0.470 1.00 89.38 81 HIS A O 1
ATOM 676 N N . PHE A 1 82 ? -0.090 -3.708 -2.438 1.00 90.50 82 PHE A N 1
ATOM 677 C CA . PHE A 1 82 ? -0.602 -2.418 -1.983 1.00 90.50 82 PHE A CA 1
ATOM 678 C C . PHE A 1 82 ? -2.027 -2.228 -2.479 1.00 90.50 82 PHE A C 1
ATOM 680 O O . PHE A 1 82 ? -2.326 -2.517 -3.636 1.00 90.50 82 PHE A O 1
ATOM 687 N N . ARG A 1 83 ? -2.902 -1.710 -1.621 1.00 90.25 83 ARG A N 1
ATOM 688 C CA . ARG A 1 83 ? -4.261 -1.332 -2.003 1.00 90.25 83 ARG A CA 1
ATOM 689 C C . ARG A 1 83 ? -4.220 -0.079 -2.863 1.00 90.25 83 ARG A C 1
ATOM 691 O O . ARG A 1 83 ? -3.666 0.937 -2.447 1.00 90.25 83 ARG A O 1
ATOM 698 N N . ILE A 1 84 ? -4.794 -0.151 -4.056 1.00 93.44 84 ILE A N 1
ATOM 699 C CA . ILE A 1 84 ? -4.708 0.919 -5.053 1.00 93.44 84 ILE A CA 1
ATOM 700 C C . ILE A 1 84 ? -5.428 2.185 -4.578 1.00 93.44 84 ILE A C 1
ATOM 702 O O . ILE A 1 84 ? -4.927 3.282 -4.801 1.00 93.44 84 ILE A O 1
ATOM 706 N N . ASP A 1 85 ? -6.541 2.047 -3.858 1.00 89.19 85 ASP A N 1
ATOM 707 C CA . ASP A 1 85 ? -7.272 3.157 -3.231 1.00 89.19 85 ASP A CA 1
ATOM 708 C C . ASP A 1 85 ? -6.431 3.942 -2.209 1.00 89.19 85 ASP A C 1
ATOM 710 O O . ASP A 1 85 ? -6.666 5.132 -1.996 1.00 89.19 85 ASP A O 1
ATOM 714 N N . ARG A 1 86 ? -5.404 3.310 -1.625 1.00 91.38 86 ARG A N 1
ATOM 715 C CA . ARG A 1 86 ? -4.492 3.937 -0.657 1.00 91.38 86 ARG A CA 1
ATOM 716 C C . ARG A 1 86 ? -3.226 4.521 -1.285 1.00 91.38 86 ARG A C 1
ATOM 718 O O . ARG A 1 86 ? -2.404 5.115 -0.585 1.00 91.38 86 ARG A O 1
ATOM 725 N N . MET A 1 87 ? -3.045 4.369 -2.593 1.00 94.94 87 MET A N 1
ATOM 726 C CA . MET A 1 87 ? -1.913 4.955 -3.301 1.00 94.94 87 MET A CA 1
ATOM 727 C C . MET A 1 87 ? -2.239 6.397 -3.699 1.00 94.94 87 MET A C 1
ATOM 729 O O . MET A 1 87 ? -3.254 6.672 -4.334 1.00 94.94 87 MET A O 1
ATOM 733 N N . LYS A 1 88 ? -1.351 7.331 -3.360 1.00 94.94 88 LYS A N 1
ATOM 734 C CA . LYS A 1 88 ? -1.447 8.747 -3.737 1.00 94.94 88 LYS A CA 1
ATOM 735 C C . LYS A 1 88 ? -0.244 9.143 -4.584 1.00 94.94 88 LYS A C 1
ATOM 737 O O . LYS A 1 88 ? 0.842 8.584 -4.443 1.00 94.94 88 LYS A O 1
ATOM 742 N N . LYS A 1 89 ? -0.430 10.149 -5.446 1.00 95.19 89 LYS A N 1
ATOM 743 C CA . LYS A 1 89 ? 0.624 10.710 -6.316 1.00 95.19 89 LYS A CA 1
ATOM 744 C C . LYS A 1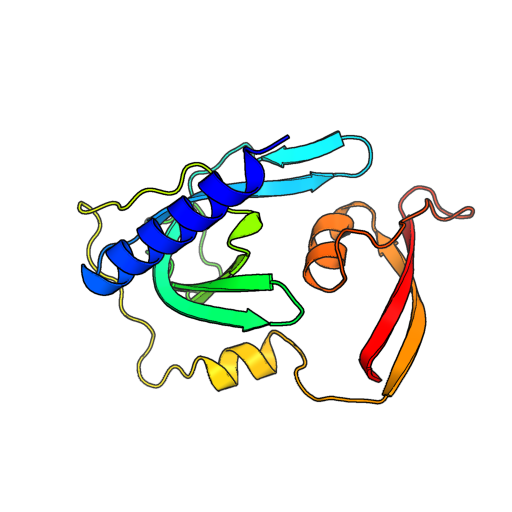 89 ? 1.381 9.635 -7.111 1.00 95.19 89 LYS A C 1
ATOM 746 O O . LYS A 1 89 ? 2.609 9.636 -7.157 1.00 95.19 89 LYS A O 1
ATOM 751 N N . VAL A 1 90 ? 0.636 8.701 -7.702 1.00 96.75 90 VAL A N 1
ATOM 752 C CA . VAL A 1 90 ? 1.221 7.584 -8.449 1.00 96.75 90 VAL A CA 1
ATOM 753 C C . VAL A 1 90 ? 1.799 8.076 -9.774 1.00 96.75 90 VAL A C 1
ATOM 755 O O . VAL A 1 90 ? 1.113 8.743 -10.550 1.00 96.75 90 VAL A O 1
ATOM 758 N N . ALA A 1 91 ? 3.055 7.732 -10.044 1.00 96.69 91 ALA A N 1
ATOM 759 C CA . ALA A 1 91 ? 3.767 8.092 -11.267 1.00 96.69 91 ALA A CA 1
ATOM 760 C C . ALA A 1 91 ? 4.687 6.955 -11.725 1.00 96.69 91 ALA A C 1
ATOM 762 O O . ALA A 1 91 ? 5.209 6.215 -10.897 1.00 96.69 91 ALA A O 1
ATOM 763 N N . VAL A 1 92 ? 4.906 6.831 -13.035 1.00 96.81 92 VAL A N 1
ATOM 764 C CA . VAL A 1 92 ? 5.908 5.907 -13.597 1.00 96.81 92 VAL A CA 1
ATOM 765 C C . VAL A 1 92 ? 7.299 6.514 -13.411 1.00 96.81 92 VAL A C 1
ATOM 767 O O . VAL A 1 92 ? 7.457 7.718 -13.611 1.00 96.81 92 VAL A O 1
ATOM 770 N N . ASP A 1 93 ? 8.291 5.707 -13.040 1.00 94.69 93 ASP A N 1
ATOM 771 C CA . ASP A 1 93 ? 9.687 6.149 -12.941 1.00 94.69 93 ASP A CA 1
ATOM 772 C C . ASP A 1 93 ? 10.587 5.369 -13.901 1.00 94.69 93 ASP A C 1
ATOM 774 O O . ASP A 1 93 ? 11.071 4.283 -13.599 1.00 94.69 93 ASP A O 1
ATOM 778 N N . GLU A 1 94 ? 10.822 5.938 -15.078 1.00 92.62 94 GLU A N 1
ATOM 779 C CA . GLU A 1 94 ? 11.570 5.281 -16.156 1.00 92.62 94 GLU A CA 1
ATOM 780 C C . GLU A 1 94 ? 13.078 5.170 -15.889 1.00 92.62 94 GLU A C 1
ATOM 782 O O . GLU A 1 94 ? 13.792 4.481 -16.615 1.00 92.62 94 GLU A O 1
ATOM 787 N N . LYS A 1 95 ? 13.588 5.830 -14.842 1.00 90.31 95 LYS A N 1
ATOM 788 C CA . LYS A 1 95 ? 15.024 5.849 -14.532 1.00 90.31 95 LYS A CA 1
ATOM 789 C C . LYS A 1 95 ? 15.477 4.616 -13.755 1.00 90.31 95 LYS A C 1
ATOM 791 O O . LYS A 1 95 ? 16.677 4.369 -13.655 1.00 90.31 95 LYS A O 1
ATOM 796 N N . ILE A 1 96 ? 14.539 3.865 -13.181 1.00 85.81 96 ILE A N 1
ATOM 797 C CA . ILE A 1 96 ? 14.834 2.722 -12.319 1.00 85.81 96 ILE A CA 1
ATOM 798 C C . ILE A 1 96 ? 14.830 1.430 -13.153 1.00 85.81 96 ILE A C 1
ATOM 800 O O . ILE A 1 96 ? 13.825 1.128 -13.806 1.00 85.81 96 ILE A O 1
ATOM 804 N N . PRO A 1 97 ? 15.920 0.637 -13.124 1.00 86.62 97 PRO A N 1
ATOM 805 C CA . PRO A 1 97 ? 16.003 -0.617 -13.865 1.00 86.62 97 PRO A CA 1
ATOM 806 C C . PRO A 1 97 ? 14.917 -1.615 -13.461 1.00 86.62 97 PRO A C 1
ATOM 808 O O . PRO A 1 97 ? 14.610 -1.763 -12.282 1.00 86.62 97 PRO A O 1
ATOM 811 N N . LEU A 1 98 ? 14.389 -2.363 -14.435 1.00 86.81 98 LEU A N 1
ATOM 812 C CA . LEU A 1 98 ? 13.402 -3.414 -14.191 1.00 86.81 98 LEU A CA 1
ATOM 813 C C . LEU A 1 98 ? 13.911 -4.466 -13.197 1.00 86.81 98 LEU A C 1
ATOM 815 O O . LEU A 1 98 ? 14.848 -5.209 -13.493 1.00 86.81 98 LEU A O 1
ATOM 819 N N . VAL A 1 99 ? 13.179 -4.639 -12.097 1.00 86.31 99 VAL A N 1
ATOM 820 C CA . VAL A 1 99 ? 13.298 -5.809 -11.222 1.00 86.31 99 VAL A CA 1
ATOM 821 C C . VAL A 1 99 ? 12.181 -6.801 -11.538 1.00 86.31 99 VAL A C 1
ATOM 823 O O . VAL A 1 99 ? 10.998 -6.467 -11.509 1.00 86.31 99 VAL A O 1
ATOM 826 N N . LYS A 1 100 ? 12.557 -8.042 -11.859 1.00 85.44 100 LYS A N 1
ATOM 827 C CA . LYS A 1 100 ? 11.606 -9.123 -12.156 1.00 85.44 100 LYS A CA 1
ATOM 828 C C . LYS A 1 100 ? 11.185 -9.855 -10.879 1.00 85.44 100 LYS A C 1
ATOM 830 O O . LYS A 1 100 ? 11.994 -9.962 -9.955 1.00 85.44 100 LYS A O 1
ATOM 835 N N . PRO A 1 101 ? 9.960 -10.408 -10.830 1.00 84.44 101 PRO A N 1
ATOM 836 C CA . PRO A 1 101 ? 9.571 -11.305 -9.749 1.00 84.44 101 PRO A CA 1
ATOM 837 C C . PRO A 1 101 ? 10.494 -12.535 -9.688 1.00 84.44 101 PRO A C 1
ATOM 839 O O . PRO A 1 101 ? 11.058 -12.928 -10.717 1.00 84.44 101 PRO A O 1
ATOM 842 N N . PRO A 1 102 ? 10.643 -13.166 -8.505 1.00 84.88 102 PRO A N 1
ATOM 843 C CA . PRO A 1 102 ? 11.359 -14.425 -8.362 1.00 84.88 102 PRO A CA 1
ATOM 844 C C . PRO A 1 102 ? 10.853 -15.475 -9.353 1.00 84.88 102 PRO A C 1
ATOM 846 O O . PRO A 1 102 ? 9.658 -15.560 -9.651 1.00 84.88 102 PRO A O 1
ATOM 849 N N . LYS A 1 103 ? 11.767 -16.301 -9.868 1.00 84.56 103 LYS A N 1
ATOM 850 C CA . LYS A 1 103 ? 11.412 -17.372 -10.804 1.00 84.56 103 LYS A CA 1
ATOM 851 C C . LYS A 1 103 ? 10.425 -18.336 -10.134 1.00 84.56 103 LYS A C 1
ATOM 853 O O . LYS A 1 103 ? 10.675 -18.793 -9.026 1.00 84.56 103 LYS A O 1
ATOM 858 N N . GLY A 1 104 ? 9.327 -18.650 -10.821 1.00 83.38 104 GLY A N 1
ATOM 859 C CA . GLY A 1 104 ? 8.285 -19.542 -10.300 1.00 83.38 104 GLY A CA 1
ATOM 860 C C . GLY A 1 104 ? 7.308 -18.883 -9.321 1.00 83.38 104 GLY A C 1
ATOM 861 O O . GLY A 1 104 ? 6.483 -19.584 -8.743 1.00 83.38 104 GLY A O 1
ATOM 862 N N . PHE A 1 105 ? 7.368 -17.558 -9.136 1.00 85.25 105 PHE A N 1
ATOM 863 C CA . PHE A 1 105 ? 6.383 -16.848 -8.326 1.00 85.25 105 PHE A CA 1
ATOM 864 C C . PHE A 1 105 ? 4.971 -17.004 -8.912 1.00 85.25 105 PHE A C 1
ATOM 866 O O . PHE A 1 105 ? 4.742 -16.725 -10.090 1.00 85.25 105 PHE A O 1
ATOM 873 N N . SER A 1 106 ? 4.023 -17.412 -8.067 1.00 85.94 106 SER A N 1
ATOM 874 C CA . SER A 1 106 ? 2.605 -17.516 -8.405 1.00 85.94 106 SER A CA 1
ATOM 875 C C . SER A 1 106 ? 1.825 -16.462 -7.635 1.00 85.94 106 SER A C 1
ATOM 877 O O . SER A 1 106 ? 1.789 -16.483 -6.405 1.00 85.94 106 SER A O 1
ATOM 879 N N . VAL A 1 107 ? 1.171 -15.561 -8.371 1.00 83.88 107 VAL A N 1
ATOM 880 C CA . VAL A 1 107 ? 0.250 -14.574 -7.790 1.00 83.88 107 VAL A CA 1
ATOM 881 C C . VAL A 1 107 ? -0.858 -15.278 -7.016 1.00 83.88 107 VAL A C 1
ATOM 883 O O . VAL A 1 107 ? -1.141 -14.883 -5.894 1.00 83.88 107 VAL A O 1
ATOM 886 N N . ALA A 1 108 ? -1.438 -16.339 -7.581 1.00 79.06 108 ALA A N 1
ATOM 887 C CA . ALA A 1 108 ? -2.521 -17.081 -6.942 1.00 79.06 108 ALA A CA 1
ATOM 888 C C . ALA A 1 108 ? -2.090 -17.660 -5.586 1.00 79.06 108 ALA A C 1
ATOM 890 O O . ALA A 1 108 ? -2.758 -17.417 -4.589 1.00 79.06 108 ALA A O 1
ATOM 891 N N . LYS A 1 109 ? -0.925 -18.321 -5.532 1.00 81.25 109 LYS A N 1
ATOM 892 C CA . LYS A 1 109 ? -0.394 -18.898 -4.288 1.00 81.25 109 LYS A CA 1
AT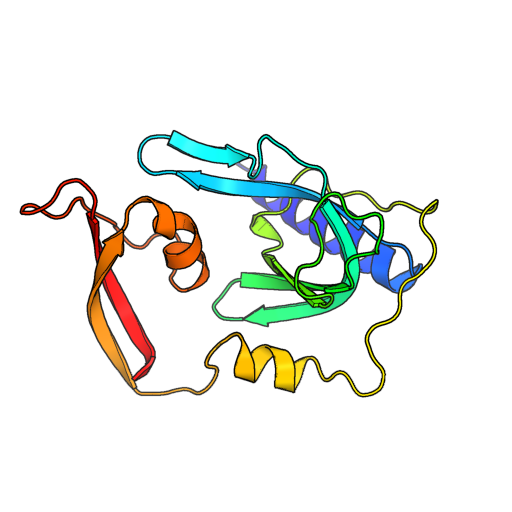OM 893 C C . LYS A 1 109 ? -0.056 -17.823 -3.250 1.00 81.25 109 LYS A C 1
ATOM 895 O O . LYS A 1 109 ? -0.403 -17.957 -2.085 1.00 81.25 109 LYS A O 1
ATOM 900 N N . HIS A 1 110 ? 0.580 -16.730 -3.676 1.00 81.56 110 HIS A N 1
ATOM 901 C CA . HIS A 1 110 ? 0.883 -15.615 -2.775 1.00 81.56 110 HIS A CA 1
ATOM 902 C C . HIS A 1 110 ? -0.386 -14.990 -2.189 1.00 81.56 110 HIS A C 1
ATOM 904 O O . HIS A 1 110 ? -0.410 -14.612 -1.020 1.00 81.56 110 HIS A O 1
ATOM 910 N N . MET A 1 111 ? -1.434 -14.881 -3.005 1.00 74.00 111 MET A N 1
ATOM 911 C CA . MET A 1 111 ? -2.720 -14.353 -2.580 1.00 74.00 111 MET A CA 1
ATOM 912 C C . MET A 1 111 ? -3.440 -15.312 -1.625 1.00 74.00 111 MET A C 1
ATOM 914 O O . MET A 1 111 ? -3.976 -14.828 -0.642 1.00 74.00 111 MET A O 1
ATOM 918 N N . GLU A 1 112 ? -3.393 -16.627 -1.849 1.00 71.75 112 GLU A N 1
ATOM 919 C CA . GLU A 1 112 ? -3.943 -17.651 -0.941 1.00 71.75 112 GLU A CA 1
ATOM 920 C C . GLU A 1 112 ? -3.275 -17.626 0.446 1.00 71.75 112 GLU A C 1
ATOM 922 O O . GLU A 1 112 ? -3.952 -17.677 1.471 1.00 71.75 112 GLU A O 1
ATOM 927 N N . GLU A 1 113 ? -1.946 -17.490 0.487 1.00 71.44 113 GLU A N 1
ATOM 928 C CA . GLU A 1 113 ? -1.176 -17.420 1.736 1.00 71.44 113 GLU A CA 1
ATOM 929 C C . GLU A 1 113 ? -1.359 -16.077 2.467 1.00 71.44 113 GLU A C 1
ATOM 931 O O . GLU A 1 113 ? -1.394 -16.039 3.696 1.00 71.44 113 GLU A O 1
ATOM 936 N N . SER A 1 114 ? -1.473 -14.966 1.726 1.00 65.69 114 SER A N 1
ATOM 937 C CA . SER A 1 114 ? -1.552 -13.611 2.306 1.00 65.69 114 SER A CA 1
ATOM 938 C C . SER A 1 114 ? -2.979 -13.181 2.656 1.00 65.69 114 SER A C 1
ATOM 940 O O . SER A 1 114 ? -3.184 -12.361 3.550 1.00 65.69 114 SER A O 1
ATOM 942 N N . PHE A 1 115 ? -3.969 -13.716 1.949 1.00 59.38 115 PHE A N 1
ATOM 943 C CA . PHE A 1 115 ? -5.387 -13.459 2.144 1.00 59.38 115 PHE A CA 1
ATOM 944 C C . PHE A 1 115 ? -6.052 -14.825 2.232 1.00 59.38 115 PHE A C 1
ATOM 946 O O . PHE A 1 115 ? -6.160 -15.499 1.217 1.00 59.38 115 PHE A O 1
ATOM 953 N N . SER A 1 116 ? -6.494 -15.248 3.418 1.00 53.06 116 SER A N 1
ATOM 954 C CA . SER A 1 116 ? -7.222 -16.511 3.608 1.00 53.06 116 SER A CA 1
ATOM 955 C C . SER A 1 116 ? -8.473 -16.552 2.709 1.00 53.06 116 SER A C 1
ATOM 957 O O . SER A 1 116 ? -9.547 -16.097 3.106 1.00 53.06 116 SER A O 1
ATOM 959 N N . MET A 1 117 ? -8.311 -17.014 1.468 1.00 53.00 117 MET A N 1
ATOM 960 C CA . MET A 1 117 ? -9.285 -16.939 0.381 1.00 53.00 117 MET A CA 1
ATOM 961 C C . MET A 1 117 ? -9.895 -18.312 0.139 1.00 53.00 117 MET A C 1
ATOM 963 O O . MET A 1 117 ? -9.608 -18.937 -0.870 1.00 53.00 117 MET A O 1
ATOM 967 N N . PHE A 1 118 ? -10.772 -18.752 1.040 1.00 43.38 118 PHE A N 1
ATOM 968 C CA . PHE A 1 118 ? -11.805 -19.740 0.728 1.00 43.38 118 PHE A CA 1
ATOM 969 C C . PHE A 1 118 ? -13.077 -19.424 1.516 1.00 43.38 118 PHE A C 1
ATOM 971 O O . PHE A 1 118 ? -13.022 -18.996 2.669 1.00 43.38 118 PHE A O 1
ATOM 978 N N . GLY A 1 119 ? -14.212 -19.551 0.823 1.00 42.19 119 GLY A N 1
ATOM 979 C CA . GLY A 1 119 ? -15.553 -19.260 1.317 1.00 42.19 119 GLY A CA 1
ATOM 980 C C . GLY A 1 119 ? -15.948 -20.222 2.424 1.00 42.19 119 GLY A C 1
ATOM 981 O O . GLY A 1 119 ? -16.316 -21.363 2.161 1.00 42.19 119 GLY A O 1
ATOM 982 N N . ALA A 1 120 ? -15.854 -19.727 3.643 1.00 44.03 120 ALA A N 1
ATOM 983 C CA . ALA A 1 120 ? -16.255 -20.404 4.855 1.00 44.03 120 ALA A CA 1
ATOM 984 C C . ALA A 1 120 ? -17.372 -19.568 5.508 1.00 44.03 120 ALA A C 1
ATOM 986 O O . ALA A 1 120 ? -17.513 -18.381 5.183 1.00 44.03 120 ALA A O 1
ATOM 987 N N . GLU A 1 121 ? -18.231 -20.192 6.314 1.00 47.06 121 GLU A N 1
ATOM 988 C CA . GLU A 1 121 ? -19.465 -19.576 6.817 1.00 47.06 121 GLU A CA 1
ATOM 989 C C . GLU A 1 121 ? -19.159 -18.243 7.506 1.00 47.06 121 GLU A C 1
ATOM 991 O O . GLU A 1 121 ? -18.239 -18.138 8.311 1.00 47.06 121 GLU A O 1
ATOM 996 N N . THR A 1 122 ? -19.902 -17.185 7.181 1.00 55.34 122 THR A N 1
ATOM 997 C CA . THR A 1 122 ? -19.646 -15.882 7.796 1.00 55.34 122 THR A CA 1
ATOM 998 C C . THR A 1 122 ? -20.221 -15.850 9.207 1.00 55.34 122 THR A C 1
ATOM 1000 O O . THR A 1 122 ? -21.439 -15.939 9.364 1.00 55.34 122 THR A O 1
ATOM 1003 N N . ALA A 1 123 ? -19.384 -15.656 10.225 1.00 69.38 123 ALA A N 1
ATOM 1004 C CA . ALA A 1 123 ? -19.826 -15.371 11.586 1.00 69.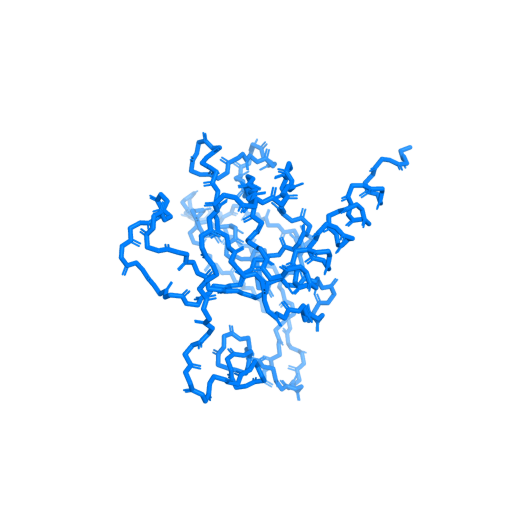38 123 ALA A CA 1
ATOM 1005 C C . ALA A 1 123 ? -19.499 -13.926 11.966 1.00 69.38 123 ALA A C 1
ATOM 1007 O O . ALA A 1 123 ? -18.419 -13.416 11.664 1.00 69.38 123 ALA A O 1
ATOM 1008 N N . THR A 1 124 ? -20.418 -13.267 12.670 1.00 78.06 124 THR A N 1
ATOM 1009 C CA . THR A 1 124 ? -20.133 -11.975 13.296 1.00 78.06 124 THR A CA 1
ATOM 1010 C C . THR A 1 124 ? -19.389 -12.201 14.605 1.00 78.06 124 THR A C 1
ATOM 1012 O O . THR A 1 124 ? -19.899 -12.858 15.513 1.00 78.06 124 THR A O 1
ATOM 1015 N N . VAL A 1 125 ? -18.189 -11.638 14.715 1.00 84.69 125 VAL A N 1
ATOM 1016 C CA . VAL A 1 125 ? -17.353 -11.703 15.916 1.00 84.69 125 VAL A CA 1
ATOM 1017 C C . VAL A 1 125 ? -16.995 -10.299 16.391 1.00 84.69 125 VAL A C 1
ATOM 1019 O O . VAL A 1 125 ? -16.818 -9.382 15.588 1.00 84.69 125 VAL A O 1
ATOM 1022 N N . LEU A 1 126 ? -16.853 -10.140 17.707 1.00 88.81 126 LEU A N 1
ATOM 1023 C CA . LEU A 1 126 ? -16.274 -8.941 18.303 1.00 88.81 126 LEU A CA 1
ATOM 1024 C C . LEU A 1 126 ? -14.753 -9.109 18.356 1.00 88.81 126 LEU A C 1
ATOM 1026 O O . LEU A 1 126 ? -14.245 -9.935 19.116 1.00 88.81 126 LEU A O 1
ATOM 1030 N N . ILE A 1 127 ? -14.021 -8.325 17.568 1.00 91.00 127 ILE A N 1
ATOM 1031 C CA . ILE A 1 127 ? -12.555 -8.312 17.606 1.00 91.00 127 ILE A CA 1
ATOM 1032 C C . ILE A 1 127 ? -12.090 -7.172 18.498 1.00 91.00 127 ILE A C 1
ATOM 1034 O O . ILE A 1 127 ? -12.492 -6.027 18.310 1.00 91.00 127 ILE A O 1
ATOM 1038 N N . ARG A 1 128 ? -11.188 -7.495 19.428 1.00 93.69 128 ARG A N 1
ATOM 1039 C CA . ARG A 1 128 ? -10.427 -6.535 20.229 1.00 93.69 128 ARG A CA 1
ATOM 1040 C C . ARG A 1 128 ? -8.989 -6.478 19.714 1.00 93.69 128 ARG A C 1
A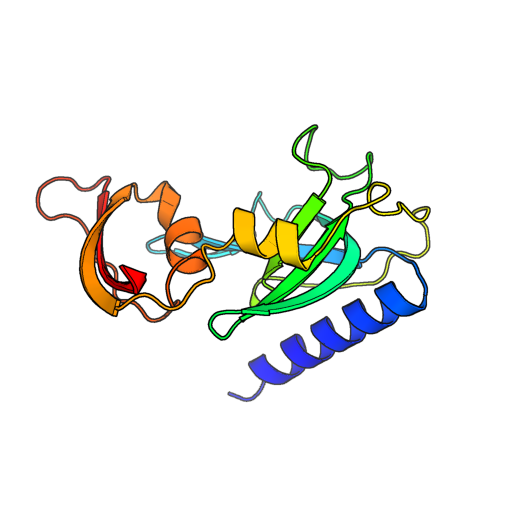TOM 1042 O O . ARG A 1 128 ? -8.328 -7.512 19.648 1.00 93.69 128 ARG A O 1
ATOM 1049 N N . PHE A 1 129 ? -8.487 -5.294 19.380 1.00 93.50 129 PHE A N 1
ATOM 1050 C CA . PHE A 1 129 ? -7.134 -5.106 18.842 1.00 93.50 129 PHE A CA 1
ATOM 1051 C C . PHE A 1 129 ? -6.505 -3.802 19.351 1.00 93.50 129 PHE A C 1
ATOM 1053 O O . PHE A 1 129 ? -7.215 -2.894 19.773 1.00 93.50 129 PHE A O 1
ATOM 1060 N N . ARG A 1 130 ? -5.169 -3.707 19.360 1.00 94.94 130 ARG A N 1
ATOM 1061 C CA . ARG A 1 130 ? -4.468 -2.484 19.792 1.00 94.94 130 ARG A CA 1
ATOM 1062 C C . ARG A 1 130 ? -4.708 -1.344 18.799 1.00 94.94 130 ARG A C 1
ATOM 1064 O O . ARG A 1 130 ? -4.763 -1.581 17.595 1.00 94.94 130 ARG A O 1
ATOM 1071 N N . LYS A 1 131 ? -4.806 -0.106 19.290 1.00 91.81 131 LYS A N 1
ATOM 1072 C CA . LYS A 1 131 ? -5.056 1.095 18.466 1.00 91.81 131 LYS A CA 1
ATOM 1073 C C . LYS A 1 131 ? -4.094 1.261 17.287 1.00 91.81 131 LYS A C 1
ATOM 1075 O O . LYS A 1 131 ? -4.513 1.706 16.220 1.00 91.81 131 LYS A O 1
ATOM 1080 N N . ASP A 1 132 ? -2.829 0.885 17.459 1.00 89.88 132 ASP A N 1
ATOM 1081 C CA . ASP A 1 132 ? -1.798 0.960 16.416 1.00 89.88 132 ASP A CA 1
ATOM 1082 C C . ASP A 1 132 ? -2.037 -0.011 15.246 1.00 89.88 132 ASP A C 1
ATOM 1084 O O . ASP A 1 132 ? -1.511 0.209 14.156 1.00 89.88 132 ASP A O 1
ATOM 1088 N N . LEU A 1 133 ? -2.888 -1.026 15.429 1.00 90.94 133 LEU A N 1
ATOM 1089 C CA . LEU A 1 133 ? -3.252 -2.000 14.400 1.00 90.94 133 LEU A CA 1
ATOM 1090 C C . LEU A 1 133 ? -4.479 -1.605 13.566 1.00 90.94 133 LEU A C 1
ATOM 1092 O O . LEU A 1 133 ? -4.902 -2.380 12.709 1.00 90.94 133 LEU A O 1
ATOM 1096 N N . LEU A 1 134 ? -5.050 -0.410 13.758 1.00 90.56 134 LEU A N 1
ATOM 1097 C CA . LEU A 1 134 ? -6.267 0.029 13.055 1.00 90.56 134 LEU A CA 1
ATOM 1098 C C . LEU A 1 134 ? -6.153 -0.046 11.529 1.00 90.56 134 LEU A C 1
ATOM 1100 O O . LEU A 1 134 ? -7.088 -0.457 10.846 1.00 90.56 134 LEU A O 1
ATOM 1104 N N . THR A 1 135 ? -4.988 0.294 10.984 1.00 83.62 135 THR A N 1
ATOM 1105 C CA . THR A 1 135 ? -4.760 0.191 9.539 1.00 83.62 135 THR A CA 1
ATOM 1106 C C . THR A 1 135 ? -4.773 -1.262 9.064 1.00 83.62 135 THR A C 1
ATOM 1108 O O . THR A 1 135 ? -5.384 -1.547 8.037 1.00 83.62 135 THR A O 1
ATOM 1111 N N . GLN A 1 136 ? -4.160 -2.181 9.822 1.00 86.19 136 GLN A N 1
ATOM 1112 C CA . GLN A 1 136 ? -4.169 -3.614 9.503 1.00 86.19 136 GLN A CA 1
ATOM 1113 C C . GLN A 1 136 ? -5.569 -4.213 9.669 1.00 86.19 136 GLN A C 1
ATOM 1115 O O . GLN A 1 136 ? -5.971 -5.075 8.892 1.00 86.19 136 GLN A O 1
ATOM 1120 N N . PHE A 1 137 ? -6.336 -3.720 10.642 1.00 88.19 137 PHE A N 1
ATOM 1121 C CA . PHE A 1 137 ? -7.736 -4.080 10.809 1.00 88.19 137 PHE A CA 1
ATOM 1122 C C . PHE A 1 137 ? -8.550 -3.708 9.558 1.00 88.19 137 PHE A C 1
ATOM 1124 O O . PHE A 1 137 ? -9.146 -4.589 8.947 1.00 88.19 137 PHE A O 1
ATOM 1131 N N . TYR A 1 138 ? -8.474 -2.460 9.084 1.00 84.06 138 TYR A N 1
ATOM 1132 C CA . TYR A 1 138 ? -9.133 -2.034 7.836 1.00 84.06 138 TYR A CA 1
ATOM 1133 C C . TYR A 1 138 ? -8.495 -2.587 6.549 1.00 84.06 138 TYR A C 1
ATOM 1135 O O . TYR A 1 138 ? -9.027 -2.403 5.455 1.00 84.06 138 TYR A O 1
ATOM 1143 N N . ASP A 1 139 ? -7.306 -3.192 6.617 1.00 76.19 139 ASP A N 1
ATOM 1144 C CA . ASP A 1 139 ? -6.764 -3.977 5.499 1.00 76.19 139 ASP A CA 1
ATOM 1145 C C . ASP A 1 139 ? -7.489 -5.319 5.364 1.00 76.19 139 ASP A C 1
ATOM 1147 O O . ASP A 1 139 ? -7.635 -5.824 4.247 1.00 76.19 139 ASP A O 1
ATOM 1151 N N . ARG A 1 140 ? -7.935 -5.885 6.495 1.00 74.31 140 ARG A N 1
ATOM 1152 C CA . ARG A 1 140 ? -8.603 -7.188 6.582 1.00 74.31 140 ARG A CA 1
ATOM 1153 C C . ARG A 1 140 ? -10.124 -7.088 6.481 1.00 74.31 140 ARG A C 1
ATOM 1155 O O . ARG A 1 140 ? -10.736 -8.002 5.927 1.00 74.31 140 ARG A O 1
ATOM 1162 N N . PHE A 1 141 ? -10.693 -6.014 7.017 1.00 77.69 141 PHE A N 1
ATOM 1163 C CA . PHE A 1 141 ? -12.125 -5.749 7.127 1.00 77.69 141 PHE A CA 1
ATOM 1164 C C . PHE A 1 141 ? -12.507 -4.479 6.366 1.00 77.69 141 PHE A C 1
ATOM 1166 O O . PHE A 1 141 ? -11.650 -3.660 6.036 1.00 77.69 141 PHE A O 1
ATOM 1173 N N . GLU A 1 142 ? -13.791 -4.327 6.056 1.00 70.19 142 GLU A N 1
ATOM 1174 C CA . GLU A 1 142 ? -14.295 -3.173 5.312 1.00 70.19 142 GLU A CA 1
ATOM 1175 C C . GLU A 1 142 ? -14.053 -1.862 6.091 1.00 70.19 142 GLU A C 1
ATOM 1177 O O . GLU A 1 142 ? -14.017 -1.840 7.323 1.00 70.19 142 GLU A O 1
ATOM 1182 N N . GLN A 1 143 ? -13.810 -0.759 5.376 1.00 62.56 143 GLN A N 1
ATOM 1183 C CA . GLN A 1 143 ? -13.423 0.525 5.989 1.00 62.56 143 GLN A CA 1
ATOM 1184 C C . GLN A 1 143 ? -14.571 1.227 6.729 1.00 62.56 143 GLN A C 1
ATOM 1186 O O . GLN A 1 143 ? -14.331 2.135 7.520 1.00 62.56 143 GLN A O 1
ATOM 1191 N N . ASP A 1 144 ? -15.804 0.831 6.450 1.00 66.50 144 ASP A N 1
ATOM 1192 C CA . ASP A 1 144 ? -17.049 1.311 7.046 1.00 66.50 144 ASP A CA 1
ATOM 1193 C C . ASP A 1 144 ? -17.443 0.546 8.318 1.00 66.50 144 ASP A C 1
ATOM 1195 O O . ASP A 1 144 ? -18.418 0.909 8.981 1.00 66.50 144 ASP A O 1
ATOM 1199 N N . VAL A 1 145 ? -16.658 -0.459 8.718 1.00 80.31 145 VAL A N 1
ATOM 1200 C CA . VAL A 1 145 ? -16.828 -1.127 10.008 1.00 80.31 145 VAL A CA 1
ATOM 1201 C C . VAL A 1 145 ? -16.634 -0.119 11.139 1.00 80.31 145 VAL A C 1
ATOM 1203 O O . VAL A 1 145 ? -15.564 0.468 11.304 1.00 80.31 145 VAL A O 1
ATOM 1206 N N . ALA A 1 146 ? -17.668 0.041 11.964 1.00 84.94 146 ALA A N 1
ATOM 1207 C CA . ALA A 1 146 ? -17.609 0.894 13.139 1.00 84.94 146 ALA A CA 1
ATOM 1208 C C . ALA A 1 146 ? -16.646 0.316 14.188 1.00 84.94 146 ALA A C 1
ATOM 1210 O O . ALA A 1 146 ? -16.806 -0.812 14.662 1.00 84.94 146 ALA A O 1
ATOM 1211 N N . VAL A 1 147 ? -15.655 1.125 14.563 1.00 90.50 147 VAL A N 1
ATOM 1212 C CA . VAL A 1 147 ? -14.664 0.802 15.589 1.00 90.50 147 VAL A CA 1
ATOM 1213 C C . VAL A 1 147 ? -14.871 1.711 16.799 1.00 90.50 147 VAL A C 1
ATOM 1215 O O . VAL A 1 147 ? -14.982 2.931 16.663 1.00 90.50 147 VAL A O 1
ATOM 1218 N N . HIS A 1 148 ? -14.880 1.129 17.996 1.00 91.75 148 HIS A N 1
ATOM 1219 C CA . HIS A 1 148 ? -15.102 1.830 19.260 1.00 91.75 148 HIS A CA 1
ATOM 1220 C C . HIS A 1 148 ? -13.950 1.575 20.243 1.00 91.75 148 HIS A C 1
ATOM 1222 O O . HIS A 1 148 ? -13.343 0.508 20.193 1.00 91.75 148 HIS A O 1
ATOM 1228 N N . PRO A 1 149 ? -13.618 2.510 21.150 1.00 92.44 149 PRO A N 1
ATOM 1229 C CA . PRO A 1 149 ? -12.673 2.243 22.233 1.00 92.44 149 PRO A CA 1
ATOM 1230 C C . PRO A 1 149 ? -13.136 1.085 23.118 1.00 92.44 149 PRO A C 1
ATOM 1232 O O . PRO A 1 149 ? -14.327 0.969 23.413 1.00 92.44 149 PRO A O 1
ATOM 1235 N N . ASP A 1 150 ? -12.201 0.257 23.581 1.00 91.06 150 ASP A N 1
ATOM 1236 C CA . ASP A 1 150 ? -12.516 -0.737 24.601 1.00 91.06 150 ASP A CA 1
ATOM 1237 C C . ASP A 1 150 ? -12.843 -0.021 25.929 1.00 91.06 150 ASP A C 1
ATOM 1239 O O . ASP A 1 150 ? -12.022 0.755 26.429 1.00 91.06 150 ASP A O 1
ATOM 1243 N N . PRO A 1 151 ? -14.021 -0.268 26.532 1.00 87.19 151 PRO A N 1
ATOM 1244 C CA . PRO A 1 151 ? -14.436 0.414 27.757 1.00 87.19 151 PRO A CA 1
ATOM 1245 C C . PRO A 1 151 ? -13.570 0.073 28.979 1.00 87.19 151 PRO A C 1
ATOM 1247 O O . PRO A 1 151 ? -13.637 0.780 29.983 1.00 87.19 151 PRO A O 1
ATOM 1250 N N . LYS A 1 152 ? -12.781 -1.006 28.927 1.00 90.69 152 LYS A N 1
ATOM 1251 C CA . LYS A 1 152 ? -11.901 -1.454 30.015 1.00 90.69 152 LYS A CA 1
ATOM 1252 C C . LYS A 1 152 ? -10.444 -1.052 29.812 1.00 90.69 152 LYS A C 1
ATOM 1254 O O . LYS A 1 152 ? -9.690 -1.070 30.780 1.00 90.69 152 LYS A O 1
ATOM 1259 N N . ASP A 1 153 ? -10.037 -0.732 28.585 1.00 94.00 153 ASP A N 1
ATOM 1260 C CA . ASP A 1 153 ? -8.637 -0.467 28.260 1.00 94.00 153 ASP A CA 1
ATOM 1261 C C . ASP A 1 153 ? -8.505 0.512 27.081 1.00 94.00 153 ASP A C 1
ATOM 1263 O O . ASP A 1 153 ? -8.698 0.128 25.923 1.00 94.00 153 ASP A O 1
ATOM 1267 N N . PRO A 1 154 ? -8.131 1.774 27.340 1.00 88.31 154 PRO A N 1
ATOM 1268 C CA . PRO A 1 154 ? -8.086 2.794 26.308 1.00 88.31 154 PRO A CA 1
ATOM 1269 C C . PRO A 1 154 ? -7.013 2.548 25.242 1.00 88.31 154 PRO A C 1
ATOM 1271 O O . PRO A 1 154 ? -7.067 3.228 24.225 1.00 88.31 154 PRO A O 1
ATOM 1274 N N . GLU A 1 155 ? -6.068 1.618 25.392 1.00 94.00 155 GLU A N 1
ATOM 1275 C CA . GLU A 1 155 ? -5.096 1.293 24.329 1.00 94.00 155 GLU A CA 1
ATOM 1276 C C . GLU A 1 155 ? -5.667 0.355 23.250 1.00 94.00 155 GLU A C 1
ATOM 1278 O O . GLU A 1 155 ? -5.040 0.128 22.207 1.00 94.00 155 GLU A O 1
ATOM 1283 N N . TYR A 1 156 ? -6.874 -0.170 23.471 1.00 94.69 156 TYR A N 1
ATOM 1284 C CA . TYR A 1 156 ? -7.530 -1.130 22.593 1.00 94.69 156 TYR A CA 1
ATOM 1285 C C . TYR A 1 156 ? -8.802 -0.564 21.965 1.00 94.69 156 TYR A C 1
ATOM 1287 O O . TYR A 1 156 ? -9.473 0.327 22.491 1.00 94.69 156 TYR A O 1
ATOM 1295 N N . LEU A 1 157 ? -9.122 -1.116 20.803 1.00 95.00 157 LEU A N 1
ATOM 1296 C CA . LEU A 1 157 ? -10.325 -0.867 20.034 1.00 95.00 157 LEU A CA 1
ATOM 1297 C C . LEU A 1 157 ? -11.116 -2.168 19.894 1.00 95.00 157 LEU A C 1
ATOM 1299 O O . LEU A 1 157 ? -10.547 -3.261 19.926 1.00 95.00 157 LEU A O 1
ATOM 1303 N N . GLN A 1 158 ? -12.425 -2.033 19.727 1.00 94.12 158 GLN A N 1
ATOM 1304 C CA . GLN A 1 158 ? -13.381 -3.106 19.514 1.00 94.12 158 GLN A CA 1
ATOM 1305 C C . GLN A 1 158 ? -14.204 -2.836 18.258 1.00 94.12 158 GLN A C 1
ATOM 1307 O O . GLN A 1 158 ? -14.608 -1.700 18.005 1.00 94.12 158 GLN A O 1
ATOM 1312 N N . ALA A 1 159 ? -14.474 -3.881 17.486 1.00 92.19 159 ALA A N 1
ATOM 1313 C CA . ALA A 1 159 ? -15.315 -3.795 16.301 1.00 92.19 159 ALA A CA 1
ATOM 1314 C C . ALA A 1 159 ? -16.037 -5.118 16.052 1.00 92.19 159 ALA A C 1
ATOM 1316 O O . ALA A 1 159 ? -15.453 -6.192 16.218 1.00 92.19 159 ALA A O 1
ATOM 1317 N N . ASN A 1 160 ? -17.302 -5.030 15.646 1.00 87.00 160 ASN A N 1
ATOM 1318 C CA . ASN A 1 160 ? -18.052 -6.188 15.175 1.00 87.00 160 ASN A CA 1
ATOM 1319 C C . ASN A 1 160 ? -17.775 -6.370 13.688 1.00 87.00 160 ASN A C 1
ATOM 1321 O O . ASN A 1 160 ? -18.018 -5.457 12.902 1.00 87.00 160 ASN A O 1
ATOM 1325 N N . VAL A 1 161 ? -17.275 -7.541 13.308 1.00 84.75 161 VAL A N 1
ATOM 1326 C CA . VAL A 1 161 ? -16.948 -7.861 11.917 1.00 84.75 161 VAL A CA 1
ATOM 1327 C C . VAL A 1 161 ? -17.477 -9.222 11.534 1.00 84.75 161 VAL A C 1
ATOM 1329 O O . VAL A 1 161 ? -17.489 -10.147 12.345 1.00 84.75 161 VAL A O 1
ATOM 1332 N N . SER A 1 162 ? -17.867 -9.348 10.273 1.00 77.88 162 SER A N 1
ATOM 1333 C CA . SER A 1 162 ? -18.122 -10.640 9.653 1.00 77.88 162 SER A CA 1
ATOM 1334 C C . SER A 1 162 ? -16.787 -11.252 9.229 1.00 77.88 162 SER A C 1
ATOM 1336 O O . SER A 1 162 ? -16.072 -10.691 8.398 1.00 77.88 162 SER A O 1
ATOM 1338 N N . VAL A 1 163 ? -16.431 -12.387 9.823 1.00 73.75 163 VAL A N 1
ATOM 1339 C CA . VAL A 1 163 ? -15.287 -13.211 9.408 1.00 73.75 163 VAL A CA 1
ATOM 1340 C C . VAL A 1 163 ? -15.801 -14.458 8.706 1.00 73.75 163 VAL A C 1
ATOM 1342 O O . VAL A 1 163 ? -16.829 -14.997 9.098 1.00 73.75 163 VAL A O 1
ATOM 1345 N N . ASN A 1 164 ? -15.066 -14.936 7.706 1.00 62.19 164 ASN A N 1
ATOM 1346 C CA . ASN A 1 164 ? -15.265 -16.287 7.184 1.00 62.19 164 ASN A CA 1
ATOM 1347 C C . ASN A 1 164 ? -14.666 -17.266 8.205 1.00 62.19 164 ASN A C 1
ATOM 1349 O O . ASN A 1 164 ? -13.499 -17.091 8.575 1.00 62.19 164 ASN A O 1
ATOM 1353 N N . VAL A 1 165 ? -15.454 -18.239 8.661 1.00 54.56 165 VAL A N 1
ATOM 1354 C CA . VAL A 1 165 ? -15.070 -19.283 9.628 1.00 54.56 165 VAL A CA 1
ATOM 1355 C C . VAL A 1 165 ? -14.973 -20.628 8.940 1.00 54.56 165 VAL A C 1
ATOM 1357 O O . VAL A 1 165 ? -15.988 -21.035 8.334 1.00 54.56 165 VAL A O 1
#

Sequence (165 aa):
HHSTNNDFIYTVSTIRRAMASKHPVTFQYIEYKFGEGEVLKHDGMKYILHPFAMVWNNGFYYCIGVRPEQSPEGEKDKIRHFRIDRMKKVAVDEKIPLVKPPKGFSVAKHMEESFSMFGAETATVLIRFRKDLLTQFYDRFEQDVAVHPDPKDPEYLQANVSVNV